Protein AF-A0A2R6M848-F1 (afdb_monomer_lite)

Radius of gyration: 20.63 Å; chains: 1; bounding box: 50×27×48 Å

Secondary structure (DSSP, 8-state):
-TTHHHHHHHHHHHHHHHHHHSS-----SS----PPPHHHHHHHHHHHHHHHHHHH-THHHHHHHHHHHHHHHHHTT---

Structure (mmCIF, N/CA/C/O backbone):
data_AF-A0A2R6M848-F1
#
_entry.id   AF-A0A2R6M848-F1
#
loop_
_atom_site.group_PDB
_atom_site.id
_atom_site.type_symbol
_atom_site.label_atom_id
_atom_site.label_alt_id
_atom_site.label_comp_id
_atom_site.label_asym_id
_atom_site.label_entity_id
_atom_site.label_seq_id
_atom_site.pdbx_PDB_ins_code
_atom_site.Cartn_x
_atom_site.Cartn_y
_atom_site.Cartn_z
_atom_site.occupancy
_atom_site.B_iso_or_equiv
_atom_site.auth_seq_id
_atom_site.auth_comp_id
_atom_site.auth_asym_id
_atom_site.auth_atom_id
_atom_site.pdbx_PDB_model_num
ATOM 1 N N . ALA A 1 1 ? 19.637 9.058 -0.208 1.00 55.56 1 ALA A N 1
ATOM 2 C CA . ALA A 1 1 ? 18.505 9.883 0.272 1.00 55.56 1 ALA A CA 1
ATOM 3 C C . ALA A 1 1 ? 17.145 9.483 -0.325 1.00 55.56 1 ALA A C 1
ATOM 5 O O . ALA A 1 1 ? 16.150 9.665 0.360 1.00 55.56 1 ALA A O 1
ATOM 6 N N . ALA A 1 2 ? 17.073 8.891 -1.529 1.00 76.88 2 ALA A N 1
ATOM 7 C CA . ALA A 1 2 ? 15.798 8.612 -2.213 1.00 76.88 2 ALA A CA 1
ATOM 8 C C . ALA A 1 2 ? 14.797 7.726 -1.431 1.00 76.88 2 ALA A C 1
ATOM 10 O O . ALA A 1 2 ? 13.594 7.925 -1.533 1.00 76.88 2 ALA A O 1
ATOM 11 N N . MET A 1 3 ? 15.276 6.787 -0.609 1.00 92.38 3 MET A N 1
ATOM 12 C CA . MET A 1 3 ? 14.416 5.827 0.103 1.00 92.38 3 MET A CA 1
ATOM 13 C C . MET A 1 3 ? 13.865 6.334 1.444 1.00 92.38 3 MET A C 1
ATOM 15 O O . MET A 1 3 ? 12.939 5.734 1.982 1.00 92.38 3 MET A O 1
ATOM 19 N N . PHE A 1 4 ? 14.397 7.432 1.998 1.00 94.12 4 PHE A N 1
ATOM 20 C CA . PHE A 1 4 ? 13.983 7.905 3.329 1.00 94.12 4 PHE A CA 1
ATOM 21 C C . PHE A 1 4 ? 12.507 8.331 3.366 1.00 94.12 4 PHE A C 1
ATOM 23 O O . PHE A 1 4 ? 11.849 8.187 4.394 1.00 94.12 4 PHE A O 1
ATOM 30 N N . GLY A 1 5 ? 11.955 8.762 2.224 1.00 93.12 5 GLY A N 1
ATOM 31 C CA . GLY A 1 5 ? 10.532 9.078 2.094 1.00 93.12 5 GLY A CA 1
ATOM 32 C C . GLY A 1 5 ? 9.618 7.916 2.497 1.00 93.12 5 GLY A C 1
ATOM 33 O O . GLY A 1 5 ? 8.619 8.148 3.169 1.00 93.12 5 GLY A O 1
ATOM 34 N N . ILE A 1 6 ? 9.997 6.668 2.192 1.00 95.06 6 ILE A N 1
ATOM 35 C CA . ILE A 1 6 ? 9.207 5.477 2.553 1.00 95.06 6 ILE A CA 1
ATOM 36 C C . ILE A 1 6 ? 9.079 5.352 4.075 1.00 95.06 6 ILE A C 1
ATOM 38 O O . ILE A 1 6 ? 8.010 5.014 4.576 1.00 95.06 6 ILE A O 1
ATOM 42 N N . VAL A 1 7 ? 10.139 5.675 4.820 1.00 95.25 7 VAL A N 1
ATOM 43 C CA . VAL A 1 7 ? 10.146 5.606 6.289 1.00 95.25 7 VAL A CA 1
ATOM 44 C C . VAL A 1 7 ? 9.194 6.639 6.885 1.00 95.25 7 VAL A C 1
ATOM 46 O O . VAL A 1 7 ? 8.416 6.312 7.778 1.00 95.25 7 VAL A O 1
ATOM 49 N N . ILE A 1 8 ? 9.216 7.870 6.363 1.00 96.12 8 ILE A N 1
ATOM 50 C CA . ILE A 1 8 ? 8.304 8.932 6.805 1.00 96.12 8 ILE A CA 1
ATOM 51 C C . ILE A 1 8 ? 6.853 8.538 6.513 1.00 96.12 8 ILE A C 1
ATOM 53 O O . ILE A 1 8 ? 6.007 8.636 7.400 1.00 96.12 8 ILE A O 1
ATOM 57 N N . VAL A 1 9 ? 6.569 8.062 5.295 1.00 96.81 9 VAL A N 1
ATOM 58 C CA . VAL A 1 9 ? 5.219 7.646 4.887 1.00 96.81 9 VAL A CA 1
ATOM 59 C C . VAL A 1 9 ? 4.721 6.506 5.770 1.00 96.81 9 VAL A C 1
ATOM 61 O O . VAL A 1 9 ? 3.638 6.610 6.338 1.00 96.81 9 VAL A O 1
ATOM 64 N N . ALA A 1 10 ? 5.521 5.453 5.952 1.00 97.00 10 ALA A N 1
ATOM 65 C CA . ALA A 1 10 ? 5.153 4.328 6.804 1.00 97.00 10 ALA A CA 1
ATOM 66 C C . ALA A 1 10 ? 4.901 4.771 8.254 1.00 97.00 10 ALA A C 1
ATOM 68 O O . ALA A 1 10 ? 3.879 4.412 8.836 1.00 97.00 10 ALA A O 1
ATOM 69 N N . GLY A 1 11 ? 5.785 5.600 8.819 1.00 96.94 11 GLY A N 1
ATOM 70 C CA . GLY A 1 11 ? 5.626 6.130 10.173 1.00 96.94 11 GLY A CA 1
ATOM 71 C C . GLY A 1 11 ? 4.342 6.944 10.341 1.00 96.94 11 GLY A C 1
ATOM 72 O O . GLY A 1 11 ? 3.609 6.739 11.308 1.00 96.94 11 GLY A O 1
ATOM 73 N N . TYR A 1 12 ? 4.028 7.816 9.379 1.00 96.75 12 TYR A N 1
ATOM 74 C CA . TYR A 1 12 ? 2.795 8.601 9.395 1.00 96.75 12 TYR A CA 1
ATOM 75 C C . TYR A 1 12 ? 1.542 7.727 9.271 1.00 96.75 12 TYR A C 1
ATOM 77 O O . TYR A 1 12 ? 0.593 7.930 10.025 1.00 96.75 12 TYR A O 1
ATOM 85 N N . LEU A 1 13 ? 1.539 6.737 8.370 1.00 96.81 13 LEU A N 1
ATOM 86 C CA . LEU A 1 13 ? 0.395 5.836 8.197 1.00 96.81 13 LEU A CA 1
ATOM 87 C C . LEU A 1 13 ? 0.122 5.027 9.468 1.00 96.81 13 LEU A C 1
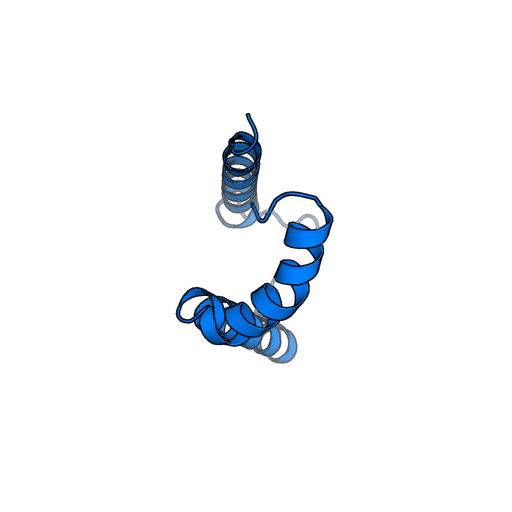ATOM 89 O O . LEU A 1 13 ? -1.026 4.935 9.897 1.00 96.81 13 LEU A O 1
ATOM 93 N N . LEU A 1 14 ? 1.170 4.505 10.113 1.00 95.88 14 LEU A N 1
ATOM 94 C CA . LEU A 1 14 ? 1.033 3.790 11.383 1.00 95.88 14 LEU A CA 1
ATOM 95 C C . LEU A 1 14 ? 0.506 4.705 12.495 1.00 95.88 14 LEU A C 1
ATOM 97 O O . LEU A 1 14 ? -0.421 4.325 13.209 1.00 95.88 14 LEU A O 1
ATOM 101 N N . PHE A 1 15 ? 1.046 5.921 12.613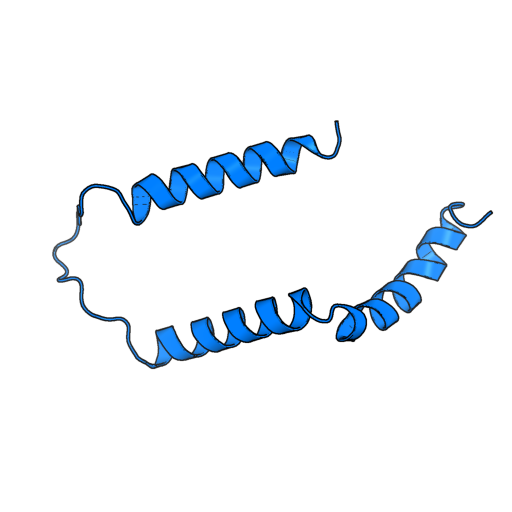 1.00 95.25 15 PHE A N 1
ATOM 102 C CA . PHE A 1 15 ? 0.565 6.916 13.573 1.00 95.25 15 PHE A CA 1
ATOM 103 C C . PHE A 1 15 ? -0.911 7.283 13.340 1.00 95.25 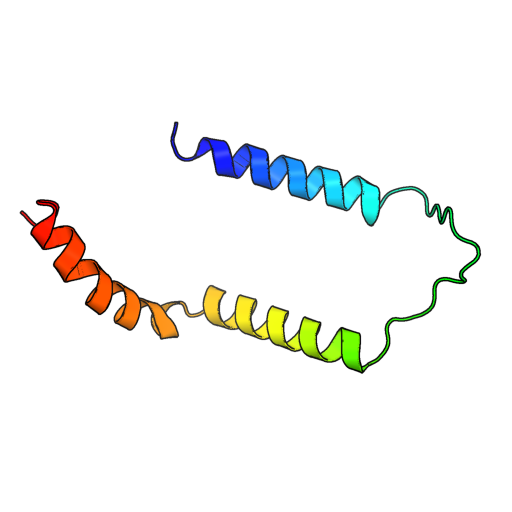15 PHE A C 1
ATOM 105 O O . PHE A 1 15 ? -1.697 7.335 14.286 1.00 95.25 15 PHE A O 1
ATOM 112 N N . ALA A 1 16 ? -1.309 7.496 12.084 1.00 95.31 16 ALA A N 1
ATOM 113 C CA . ALA A 1 16 ? -2.686 7.810 11.726 1.00 95.31 16 ALA A CA 1
ATOM 114 C C . ALA A 1 16 ? -3.634 6.659 12.090 1.00 95.31 16 ALA A C 1
ATOM 116 O O . ALA A 1 16 ? -4.641 6.901 12.749 1.00 95.31 16 ALA A O 1
ATOM 117 N N . MET A 1 17 ? -3.283 5.412 11.752 1.00 95.62 17 MET A N 1
ATOM 118 C CA . MET A 1 17 ? -4.072 4.231 12.122 1.00 95.62 17 MET A CA 1
ATOM 119 C C . MET A 1 17 ? -4.218 4.078 13.638 1.00 95.62 17 MET A C 1
ATOM 121 O O . MET A 1 17 ? -5.310 3.786 14.119 1.00 95.62 17 MET A O 1
ATOM 125 N N . GLN A 1 18 ? -3.141 4.298 14.400 1.00 94.31 18 GLN A N 1
ATOM 126 C CA . GLN A 1 18 ? -3.195 4.287 15.865 1.00 94.31 18 GLN A CA 1
ATOM 127 C C . GLN A 1 18 ? -4.217 5.287 16.400 1.00 94.31 18 GLN A C 1
ATOM 129 O O . GLN A 1 18 ? -4.973 4.956 17.307 1.00 94.31 18 GLN A O 1
ATOM 134 N N . LYS A 1 19 ? -4.275 6.487 15.818 1.00 90.00 19 LYS A N 1
ATOM 135 C CA . LYS A 1 19 ? -5.198 7.531 16.258 1.00 90.00 19 LYS A CA 1
ATOM 136 C C . LYS A 1 19 ? -6.645 7.285 15.822 1.00 90.00 19 LYS A C 1
ATOM 138 O O . LYS A 1 19 ? -7.545 7.610 16.585 1.00 90.00 19 LYS A O 1
ATOM 143 N N . THR A 1 20 ? -6.874 6.738 14.628 1.00 90.19 20 THR A N 1
ATOM 144 C CA . THR A 1 20 ? -8.226 6.602 14.055 1.00 90.19 20 THR A CA 1
ATOM 145 C C . THR A 1 20 ? -8.909 5.281 14.380 1.00 90.19 20 THR A C 1
ATOM 147 O O . THR A 1 20 ? -10.120 5.262 14.567 1.00 90.19 20 THR A O 1
ATOM 150 N N . LEU A 1 21 ? -8.159 4.179 14.433 1.00 88.12 21 LEU A N 1
ATOM 151 C CA . LEU A 1 21 ? -8.716 2.834 14.618 1.00 88.12 21 LEU A CA 1
ATOM 152 C C . LEU A 1 21 ? -8.492 2.291 16.030 1.00 88.12 21 LEU A C 1
ATOM 154 O O . LEU A 1 21 ? -9.275 1.468 16.495 1.00 88.12 21 LEU A O 1
ATOM 158 N N . PHE A 1 22 ? -7.423 2.726 16.701 1.00 88.12 22 PHE A N 1
ATOM 159 C CA . PHE A 1 22 ? -7.009 2.192 18.004 1.00 88.12 22 PHE A CA 1
ATOM 160 C C . PHE A 1 22 ? -7.057 3.227 19.140 1.00 88.12 22 PHE A C 1
ATOM 162 O O . PHE A 1 22 ? -6.696 2.910 20.274 1.00 88.12 22 PHE A O 1
ATOM 169 N N . GLY A 1 23 ? -7.479 4.459 18.847 1.00 82.44 23 GLY A N 1
ATOM 170 C CA . GLY A 1 23 ? -7.666 5.521 19.832 1.00 82.44 23 GLY A CA 1
ATOM 171 C C . GLY A 1 23 ? -8.991 5.395 20.594 1.00 82.44 23 GLY A C 1
ATOM 172 O O . GLY A 1 23 ? -9.788 4.495 20.316 1.00 82.44 23 GLY A O 1
ATOM 173 N N . PRO A 1 24 ? -9.256 6.295 21.558 1.00 82.62 24 PRO A N 1
ATOM 174 C CA . PRO A 1 24 ? -10.570 6.409 22.180 1.00 82.62 24 PRO A CA 1
ATOM 175 C C . PRO A 1 24 ? -11.648 6.645 21.117 1.00 82.62 24 PRO A C 1
ATOM 177 O O . PRO A 1 24 ? -11.460 7.463 20.218 1.00 82.62 24 PRO A O 1
ATOM 180 N N . PHE A 1 25 ? -12.767 5.927 21.214 1.00 78.06 25 PHE A N 1
ATOM 181 C CA . PHE A 1 25 ? -13.894 6.138 20.312 1.00 78.06 25 PHE A CA 1
ATOM 182 C C . PHE A 1 25 ? -14.587 7.453 20.673 1.00 78.06 25 PHE A C 1
ATOM 184 O O . PHE A 1 25 ? -15.258 7.549 21.700 1.00 78.06 25 PHE A O 1
ATOM 191 N N . GLU A 1 26 ? -14.395 8.462 19.831 1.00 76.75 26 GLU A N 1
ATOM 192 C CA . GLU A 1 26 ? -14.936 9.803 20.010 1.00 76.75 26 GLU A CA 1
ATOM 193 C C . GLU A 1 26 ? -15.600 10.230 18.700 1.00 76.75 26 GLU A C 1
ATOM 195 O O . GLU A 1 26 ? -14.966 10.264 17.644 1.00 76.75 26 GLU A O 1
ATOM 200 N N . VAL A 1 27 ? -16.904 10.489 18.757 1.00 75.88 27 VAL A N 1
ATOM 201 C CA . VAL A 1 27 ? -17.712 10.896 17.606 1.00 75.88 27 VAL A CA 1
ATOM 202 C C . VAL A 1 27 ? -18.293 12.256 17.950 1.00 75.88 27 VAL A C 1
ATOM 204 O O . VAL A 1 27 ? -19.171 12.367 18.797 1.00 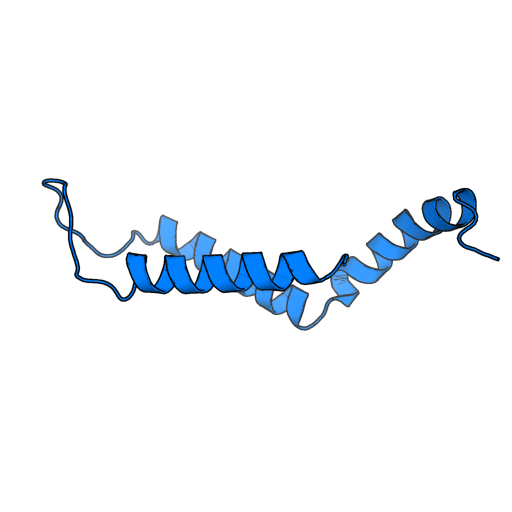75.88 27 VAL A O 1
ATOM 207 N N . GLU A 1 28 ? -17.776 13.302 17.310 1.00 71.62 28 GLU A N 1
ATOM 208 C CA . GLU A 1 28 ? -18.175 14.697 17.563 1.00 71.62 28 GLU A CA 1
ATOM 209 C C . GLU A 1 28 ? -19.530 15.054 16.912 1.00 71.62 28 GLU A C 1
ATOM 211 O O . GLU A 1 28 ? -19.988 16.191 16.963 1.00 71.62 28 GLU A O 1
ATOM 216 N N . THR A 1 29 ? -20.184 14.076 16.281 1.00 74.31 29 THR A N 1
ATOM 217 C CA . THR A 1 29 ? -21.448 14.232 15.554 1.00 74.31 29 THR A CA 1
ATOM 218 C C . THR A 1 29 ? -22.584 13.483 16.241 1.00 74.31 29 THR A C 1
ATOM 220 O O . THR A 1 29 ? -22.358 12.412 16.791 1.00 74.31 29 THR A O 1
ATOM 223 N N . ASP A 1 30 ? -23.821 13.949 16.075 1.00 71.94 30 ASP A N 1
ATOM 224 C CA . ASP A 1 30 ? -25.024 13.312 16.642 1.00 71.94 30 ASP A CA 1
ATOM 225 C C . ASP A 1 30 ? -25.457 11.993 15.948 1.00 71.94 30 ASP A C 1
ATOM 227 O O . ASP A 1 30 ? -26.557 11.495 16.190 1.00 71.94 30 ASP A O 1
ATOM 231 N N . TYR A 1 31 ? -24.640 11.420 15.055 1.00 72.00 31 TYR A N 1
ATOM 232 C CA . TYR A 1 31 ? -24.956 10.172 14.348 1.00 72.00 31 TYR A CA 1
ATOM 233 C C . TYR A 1 31 ? -24.541 8.932 15.150 1.00 72.00 31 TYR A C 1
ATOM 235 O O . TYR A 1 31 ? -23.413 8.836 15.633 1.00 72.00 31 TYR A O 1
ATOM 243 N N . GLU A 1 32 ? -25.421 7.929 15.207 1.00 73.38 32 GLU A N 1
ATOM 244 C CA . GLU A 1 32 ? -25.063 6.595 15.697 1.00 73.38 32 GLU A CA 1
ATOM 245 C C . GLU A 1 32 ? -24.204 5.856 14.661 1.00 73.38 32 GLU A C 1
ATOM 247 O O . GLU A 1 32 ? -24.572 5.725 13.491 1.00 73.38 32 GLU A O 1
ATOM 252 N N . VAL A 1 33 ? -23.048 5.347 15.094 1.00 79.88 33 VAL A N 1
ATOM 253 C CA . VAL A 1 33 ? -22.154 4.567 14.232 1.00 79.88 33 VAL A CA 1
ATOM 254 C C . VAL A 1 33 ? -22.697 3.150 14.083 1.00 79.88 33 VAL A C 1
ATOM 256 O O . VAL A 1 33 ? -22.701 2.363 15.029 1.00 79.88 33 VAL A O 1
ATOM 259 N N . GLY A 1 34 ? -23.144 2.830 12.871 1.00 83.88 34 GLY A N 1
ATOM 260 C CA . GLY A 1 34 ? -23.614 1.505 12.484 1.00 83.88 34 GLY A CA 1
ATOM 261 C C . GLY A 1 34 ? -22.642 0.767 11.555 1.00 83.88 34 GLY A C 1
ATOM 262 O O . GLY A 1 34 ? -21.666 1.344 11.072 1.00 83.88 34 GLY A O 1
ATOM 263 N N . PRO A 1 35 ? -22.905 -0.520 11.272 1.00 86.25 35 PRO A N 1
ATOM 264 C CA . PRO A 1 35 ? -22.178 -1.272 10.253 1.00 86.25 35 PRO A CA 1
ATOM 265 C C . PRO A 1 35 ? -22.269 -0.614 8.868 1.00 86.25 35 PRO A C 1
ATOM 267 O O . PRO A 1 35 ? -23.319 -0.089 8.495 1.00 86.25 35 PRO A O 1
ATOM 270 N N . ALA A 1 36 ? -21.186 -0.695 8.088 1.00 86.81 36 ALA A N 1
ATOM 271 C CA . ALA A 1 36 ? -21.154 -0.193 6.715 1.00 86.81 36 ALA A CA 1
ATOM 272 C C . ALA A 1 36 ? -22.147 -0.946 5.815 1.00 86.81 36 ALA A C 1
ATOM 274 O O . ALA A 1 36 ? -22.363 -2.154 5.975 1.00 86.81 36 ALA A O 1
ATOM 275 N N . ALA A 1 37 ? -22.738 -0.244 4.846 1.00 90.75 37 ALA A N 1
ATOM 276 C CA . ALA A 1 37 ? -23.676 -0.866 3.928 1.00 90.75 37 ALA A CA 1
ATOM 277 C C . ALA A 1 37 ? -22.951 -1.834 2.981 1.00 90.75 37 ALA A C 1
ATOM 279 O O . ALA A 1 37 ? -21.770 -1.685 2.669 1.00 90.75 37 ALA A O 1
ATOM 280 N N . PHE A 1 38 ? -23.670 -2.837 2.469 1.00 91.75 38 PHE A N 1
ATOM 281 C CA . PHE A 1 38 ? -23.068 -3.854 1.596 1.00 91.75 38 PHE A CA 1
ATOM 282 C C . PHE A 1 38 ? -22.409 -3.256 0.343 1.00 91.75 38 PHE A C 1
ATOM 284 O O . PHE A 1 38 ? -21.368 -3.733 -0.104 1.00 91.75 38 PHE A O 1
ATOM 291 N N . HIS A 1 39 ? -22.996 -2.189 -0.201 1.00 92.69 39 HIS A N 1
ATOM 292 C CA . HIS A 1 39 ? -22.456 -1.489 -1.363 1.00 92.69 39 HIS A CA 1
ATOM 293 C C . HIS A 1 39 ? -21.184 -0.684 -1.059 1.00 92.69 39 HIS A C 1
ATOM 295 O O . HIS A 1 39 ? -20.462 -0.368 -1.997 1.00 92.69 39 HIS A O 1
ATOM 301 N N . ASP A 1 40 ? -20.872 -0.422 0.212 1.00 92.31 40 ASP A N 1
ATOM 302 C CA . ASP A 1 40 ? -19.610 0.200 0.633 1.00 92.31 40 ASP A CA 1
ATOM 303 C C . ASP A 1 40 ? -18.521 -0.858 0.862 1.00 92.31 40 ASP A C 1
ATOM 305 O O . ASP A 1 40 ? -17.350 -0.664 0.531 1.00 92.31 40 ASP A O 1
ATOM 309 N N . VAL A 1 41 ? -18.911 -2.025 1.387 1.00 95.56 41 VAL A N 1
ATOM 310 C CA . VAL A 1 41 ? -17.992 -3.134 1.681 1.00 95.56 41 VAL A CA 1
ATOM 311 C C . VAL A 1 41 ? -17.568 -3.873 0.411 1.00 95.56 41 VAL A C 1
ATOM 313 O O . VAL A 1 41 ? -16.398 -4.228 0.269 1.00 95.56 41 VAL A O 1
ATOM 316 N N . ALA A 1 42 ? -18.487 -4.110 -0.529 1.00 96.50 42 ALA A N 1
ATOM 317 C CA . ALA A 1 42 ? -18.188 -4.895 -1.725 1.00 96.50 42 ALA A CA 1
ATOM 318 C C . ALA A 1 42 ? -17.044 -4.297 -2.579 1.00 96.50 42 ALA A C 1
ATOM 320 O O . ALA A 1 42 ? -16.116 -5.041 -2.909 1.00 96.50 42 ALA A O 1
ATOM 321 N N . PRO A 1 43 ? -17.012 -2.981 -2.882 1.00 96.50 43 PRO A N 1
ATOM 322 C CA . PRO A 1 43 ? -15.887 -2.369 -3.588 1.00 96.50 43 PRO A CA 1
ATOM 323 C C . PRO A 1 43 ? -14.572 -2.466 -2.812 1.00 96.50 43 PRO A C 1
ATOM 325 O O . PRO A 1 43 ? -13.534 -2.745 -3.409 1.00 96.50 43 PRO A O 1
ATOM 328 N N . LEU A 1 44 ? -14.608 -2.292 -1.485 1.00 96.56 44 LEU A N 1
ATOM 329 C CA . LEU A 1 44 ? -13.419 -2.403 -0.639 1.00 96.56 44 LEU A CA 1
ATOM 330 C C . LEU A 1 44 ? -12.799 -3.803 -0.731 1.00 96.56 44 LEU A C 1
ATOM 332 O O . LEU A 1 44 ? -11.588 -3.935 -0.898 1.00 96.56 44 LEU A O 1
ATOM 336 N N . VAL A 1 45 ? -13.629 -4.847 -0.684 1.00 97.81 45 VAL A N 1
ATOM 337 C CA . VAL A 1 45 ? -13.178 -6.237 -0.835 1.00 97.81 45 VAL A CA 1
ATOM 338 C C . VAL A 1 45 ? -12.553 -6.465 -2.210 1.00 97.81 45 VAL A C 1
ATOM 340 O O . VAL A 1 45 ? -11.473 -7.047 -2.295 1.00 97.81 45 VAL A O 1
ATOM 343 N N . VAL A 1 46 ? -13.183 -5.975 -3.282 1.00 98.00 46 VAL A N 1
ATOM 344 C CA . VAL A 1 46 ? -12.631 -6.088 -4.643 1.00 98.00 46 VAL A CA 1
ATOM 345 C C . VAL A 1 46 ? -11.263 -5.411 -4.733 1.00 98.00 46 VAL A C 1
ATOM 347 O O . VAL A 1 46 ? -10.325 -6.010 -5.254 1.00 98.00 46 VAL A O 1
ATOM 350 N N . LEU A 1 47 ? -11.113 -4.204 -4.179 1.00 97.50 47 LEU A N 1
ATOM 351 C CA . LEU A 1 47 ? -9.831 -3.495 -4.167 1.00 97.50 47 LEU A CA 1
ATOM 352 C C . LEU A 1 47 ? -8.751 -4.273 -3.411 1.00 97.50 47 LEU A C 1
ATOM 354 O O . LEU A 1 47 ? -7.644 -4.418 -3.923 1.00 97.50 47 LEU A O 1
ATOM 358 N N . ILE A 1 48 ? -9.070 -4.814 -2.232 1.00 98.06 48 ILE A N 1
ATOM 359 C CA . ILE A 1 48 ? -8.128 -5.630 -1.452 1.00 98.06 48 ILE A CA 1
ATOM 360 C C . ILE A 1 48 ? -7.684 -6.852 -2.260 1.00 98.06 48 ILE A C 1
ATOM 362 O O . ILE A 1 48 ? -6.489 -7.133 -2.331 1.00 98.06 48 ILE A O 1
ATOM 366 N N . LEU A 1 49 ? -8.618 -7.552 -2.910 1.00 98.25 49 LEU A N 1
ATOM 367 C CA . LEU A 1 49 ? -8.293 -8.714 -3.737 1.00 98.25 49 LEU A CA 1
ATOM 368 C C . LEU A 1 49 ? -7.385 -8.347 -4.913 1.00 98.25 49 LEU A C 1
ATOM 370 O O . LEU A 1 49 ? -6.442 -9.081 -5.191 1.00 98.25 49 LEU A O 1
ATOM 374 N N . LEU A 1 50 ? -7.623 -7.209 -5.570 1.00 97.50 50 LEU A N 1
ATOM 375 C CA . LEU A 1 50 ? -6.769 -6.731 -6.659 1.00 97.50 50 LEU A CA 1
ATOM 376 C C . LEU A 1 50 ? -5.361 -6.364 -6.172 1.00 97.50 50 LEU A C 1
ATOM 378 O O . LEU A 1 50 ? -4.384 -6.736 -6.819 1.00 97.50 50 LEU A O 1
ATOM 382 N N . VAL A 1 51 ? -5.245 -5.684 -5.026 1.00 97.00 51 VAL A N 1
ATOM 383 C CA . VAL A 1 51 ? -3.948 -5.345 -4.413 1.00 97.00 51 VAL A CA 1
ATOM 384 C C . VAL A 1 51 ? -3.172 -6.611 -4.055 1.00 97.00 51 VAL A C 1
ATOM 386 O O . VAL A 1 51 ? -1.983 -6.701 -4.352 1.00 97.00 51 VAL A O 1
ATOM 389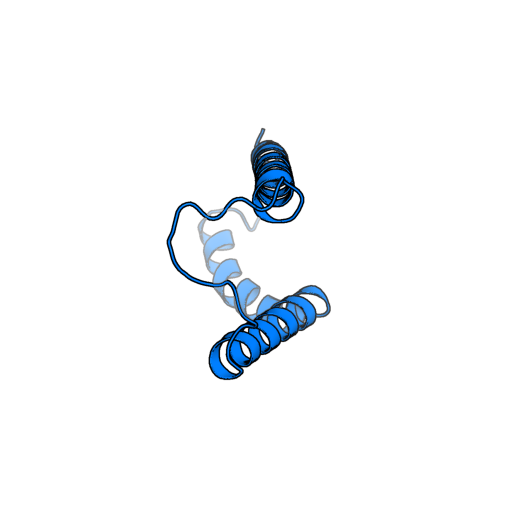 N N . VAL A 1 52 ? -3.836 -7.602 -3.454 1.00 97.44 52 VAL A N 1
ATOM 390 C CA . VAL A 1 52 ? -3.211 -8.885 -3.102 1.00 97.44 52 VAL A CA 1
ATOM 391 C C . VAL A 1 52 ? -2.803 -9.653 -4.356 1.00 97.44 52 VAL A C 1
ATOM 393 O O . VAL A 1 52 ? -1.666 -10.107 -4.431 1.00 97.44 52 VAL A O 1
ATOM 396 N N . LEU A 1 53 ? -3.688 -9.771 -5.349 1.00 97.62 53 LEU A N 1
ATOM 397 C CA . LEU A 1 53 ? -3.405 -10.472 -6.603 1.00 97.62 53 LEU A CA 1
ATOM 398 C C . LEU A 1 53 ? -2.174 -9.884 -7.296 1.00 97.62 53 LEU A C 1
ATOM 400 O O . LEU A 1 53 ? -1.254 -10.621 -7.637 1.00 97.62 53 LEU A O 1
ATOM 404 N N . LEU A 1 54 ? -2.141 -8.560 -7.449 1.00 96.25 54 LEU A N 1
ATOM 405 C CA . LEU A 1 54 ? -1.032 -7.880 -8.107 1.00 96.25 54 LEU A CA 1
ATOM 406 C C . LEU A 1 54 ? 0.259 -7.919 -7.279 1.00 96.25 54 LEU A C 1
ATOM 408 O O . LEU A 1 54 ? 1.350 -7.999 -7.836 1.00 96.25 54 LEU A O 1
ATOM 412 N N . GLY A 1 55 ? 0.146 -7.865 -5.950 1.00 95.44 55 GLY A N 1
ATOM 413 C CA . GLY A 1 55 ? 1.290 -7.997 -5.053 1.00 95.44 55 GLY A CA 1
ATOM 414 C C . GLY A 1 55 ? 1.908 -9.399 -5.065 1.00 95.44 55 GLY A C 1
ATOM 415 O O . GLY A 1 55 ? 3.117 -9.526 -4.894 1.00 95.44 55 GLY A O 1
ATOM 416 N N . VAL A 1 56 ? 1.095 -10.441 -5.274 1.00 97.69 56 VAL A N 1
ATOM 417 C CA . VAL A 1 56 ? 1.545 -11.841 -5.336 1.00 97.69 56 VAL A CA 1
ATOM 418 C C . VAL A 1 56 ? 2.109 -12.192 -6.713 1.00 97.69 56 VAL A C 1
ATOM 420 O O . VAL A 1 56 ? 3.169 -12.813 -6.779 1.00 97.69 56 VAL A O 1
ATOM 423 N N . ASP A 1 57 ? 1.439 -11.793 -7.798 1.00 97.19 57 ASP A N 1
ATOM 424 C CA . ASP A 1 57 ? 1.927 -11.988 -9.166 1.00 97.19 57 ASP A CA 1
ATOM 425 C C . ASP A 1 57 ? 2.017 -10.656 -9.931 1.00 97.19 57 ASP A C 1
ATOM 427 O O . ASP A 1 57 ? 1.079 -10.253 -10.629 1.00 97.19 57 ASP A O 1
ATOM 431 N N . PRO A 1 58 ? 3.163 -9.957 -9.849 1.00 95.56 58 PRO A N 1
ATOM 432 C CA . PRO A 1 58 ? 3.348 -8.695 -10.554 1.00 95.56 58 PRO A CA 1
ATOM 433 C C . PRO A 1 58 ? 3.454 -8.868 -12.076 1.00 95.56 58 PRO A C 1
ATOM 435 O O . PRO A 1 58 ? 3.275 -7.896 -12.816 1.00 95.56 58 PRO A O 1
ATOM 438 N N . ASN A 1 59 ? 3.725 -10.082 -12.578 1.00 95.31 59 ASN A N 1
ATOM 439 C CA . ASN A 1 59 ? 3.984 -10.316 -14.003 1.00 95.31 59 ASN A CA 1
ATOM 440 C C . ASN A 1 59 ? 2.768 -10.028 -14.887 1.00 95.31 59 ASN A C 1
ATOM 442 O O . ASN A 1 59 ? 2.945 -9.724 -16.065 1.00 95.31 59 ASN A O 1
ATOM 446 N N . ILE A 1 60 ? 1.565 -10.034 -14.301 1.00 94.19 60 ILE A N 1
ATOM 447 C CA . ILE A 1 60 ? 0.301 -9.669 -14.954 1.00 94.19 60 ILE A CA 1
ATOM 448 C C . ILE A 1 60 ? 0.407 -8.310 -15.668 1.00 94.19 60 ILE A C 1
ATOM 450 O O . ILE A 1 60 ? -0.096 -8.165 -16.780 1.00 94.19 60 ILE A O 1
ATOM 454 N N . PHE A 1 61 ? 1.093 -7.330 -15.062 1.00 94.06 61 PHE A N 1
ATOM 455 C CA . PHE A 1 61 ? 1.318 -6.009 -15.669 1.00 94.06 61 PHE A CA 1
ATOM 456 C C . PHE A 1 61 ? 2.789 -5.698 -15.955 1.00 94.06 61 PHE A C 1
ATOM 458 O O . PHE A 1 61 ? 3.073 -4.829 -16.778 1.00 94.06 61 PHE A O 1
ATOM 465 N N . TYR A 1 62 ? 3.735 -6.388 -15.313 1.00 94.88 62 TYR A N 1
ATOM 466 C CA . TYR A 1 62 ? 5.152 -6.028 -15.392 1.00 94.88 62 TYR A CA 1
ATOM 467 C C . TYR A 1 62 ? 5.721 -6.088 -16.818 1.00 94.88 62 TYR A C 1
ATOM 469 O O . TYR A 1 62 ? 6.511 -5.223 -17.186 1.00 94.88 62 TYR A O 1
ATOM 477 N N . GLY A 1 63 ? 5.289 -7.052 -17.640 1.00 94.31 63 GLY A N 1
ATOM 478 C CA . GLY A 1 63 ? 5.692 -7.132 -19.052 1.00 94.31 63 GLY A CA 1
ATOM 479 C C . GLY A 1 63 ? 5.261 -5.900 -19.852 1.00 94.31 63 GLY A C 1
ATOM 480 O O . GLY A 1 63 ? 6.096 -5.220 -20.434 1.00 94.31 63 GLY A O 1
ATOM 481 N N . MET A 1 64 ? 3.976 -5.538 -19.764 1.00 95.19 64 MET A N 1
ATOM 482 C CA . MET A 1 64 ? 3.426 -4.346 -20.424 1.00 95.19 64 MET A CA 1
ATOM 483 C C . MET A 1 64 ? 4.153 -3.059 -20.003 1.00 95.19 64 MET A C 1
ATOM 485 O O . MET A 1 64 ? 4.395 -2.183 -20.830 1.00 95.19 64 MET A O 1
ATOM 489 N N . ILE A 1 65 ? 4.510 -2.943 -18.719 1.00 95.38 65 ILE A N 1
ATOM 490 C CA . ILE A 1 65 ? 5.257 -1.791 -18.198 1.00 95.38 65 ILE A CA 1
ATOM 491 C C . ILE A 1 65 ? 6.670 -1.753 -18.785 1.00 95.38 65 ILE A C 1
ATOM 493 O O . ILE A 1 65 ? 7.105 -0.697 -19.235 1.00 95.38 65 ILE A O 1
ATOM 497 N N . GLN A 1 66 ? 7.388 -2.878 -18.793 1.00 94.69 66 GLN A N 1
ATOM 498 C CA . GLN A 1 66 ? 8.743 -2.945 -19.347 1.00 94.69 66 GLN A CA 1
ATOM 499 C C . GLN A 1 66 ? 8.767 -2.636 -20.844 1.00 94.69 66 GLN A C 1
ATOM 501 O O . GLN A 1 66 ? 9.606 -1.847 -21.271 1.00 94.69 66 GLN A O 1
ATOM 506 N N . ASP A 1 67 ? 7.818 -3.172 -21.611 1.00 95.00 67 ASP A N 1
ATOM 507 C CA . ASP A 1 67 ? 7.704 -2.903 -23.048 1.00 95.00 67 ASP A CA 1
ATOM 508 C C . ASP A 1 67 ? 7.460 -1.411 -23.325 1.00 95.00 67 ASP A C 1
ATOM 510 O O . ASP A 1 67 ? 8.004 -0.846 -24.273 1.00 95.00 67 ASP A O 1
ATOM 514 N N . ALA A 1 68 ? 6.670 -0.746 -22.474 1.00 94.62 68 ALA A N 1
ATOM 515 C CA . ALA A 1 68 ? 6.392 0.682 -22.595 1.00 94.62 68 ALA A CA 1
ATOM 516 C C . ALA A 1 68 ? 7.564 1.571 -22.138 1.00 94.62 68 ALA A C 1
ATOM 518 O O . ALA A 1 68 ? 7.812 2.622 -22.729 1.00 94.62 68 ALA A O 1
ATOM 519 N N . VAL A 1 69 ? 8.272 1.181 -21.074 1.00 94.56 69 VAL A N 1
ATOM 520 C CA . VAL A 1 69 ? 9.321 2.001 -20.443 1.00 94.56 69 VAL A CA 1
ATOM 521 C C . VAL A 1 69 ? 10.697 1.773 -21.073 1.00 94.56 69 VAL A C 1
ATOM 523 O O . VAL A 1 69 ? 11.484 2.715 -21.130 1.00 94.56 69 VAL A O 1
ATOM 526 N N . GLY A 1 70 ? 10.986 0.576 -21.590 1.00 93.94 70 GLY A N 1
ATOM 527 C CA . GLY A 1 70 ? 12.271 0.223 -22.209 1.00 93.94 70 GLY A CA 1
ATOM 528 C C . GLY A 1 70 ? 12.753 1.247 -23.244 1.00 93.94 70 GLY A C 1
ATOM 529 O O . GLY A 1 70 ? 13.823 1.823 -23.054 1.00 93.94 70 GLY A O 1
ATOM 530 N N . PRO A 1 71 ? 11.931 1.610 -24.249 1.00 92.56 71 PRO A N 1
ATOM 531 C CA . PRO A 1 71 ? 12.309 2.616 -25.242 1.00 92.56 71 PRO A CA 1
ATOM 532 C C . PRO A 1 71 ? 12.619 3.997 -24.646 1.00 92.56 71 PRO A C 1
ATOM 534 O O . PRO A 1 71 ? 13.461 4.726 -25.167 1.00 92.56 71 PRO A O 1
ATOM 537 N N . VAL A 1 72 ? 11.945 4.373 -23.552 1.00 93.12 72 VAL A N 1
ATOM 538 C CA . VAL A 1 72 ? 12.171 5.651 -22.858 1.00 93.12 72 VAL A CA 1
ATOM 539 C C . VAL A 1 72 ? 13.518 5.639 -22.137 1.00 93.12 72 VAL A C 1
ATOM 541 O O . VAL A 1 72 ? 14.234 6.639 -22.159 1.00 93.12 72 VAL A O 1
ATOM 544 N N . VAL A 1 73 ? 13.876 4.513 -21.519 1.00 93.12 73 VAL A N 1
ATOM 545 C CA . VAL A 1 73 ? 15.160 4.336 -20.829 1.00 93.12 73 VAL A CA 1
ATOM 546 C C . VAL A 1 73 ? 16.318 4.327 -21.826 1.00 93.12 73 VAL A C 1
ATOM 548 O O . VAL A 1 73 ? 17.315 5.014 -21.598 1.00 93.12 73 VAL A O 1
ATOM 551 N N . ASP A 1 74 ? 16.162 3.633 -22.953 1.00 91.12 74 ASP A N 1
ATOM 552 C CA . ASP A 1 74 ? 17.170 3.580 -24.015 1.00 91.12 74 ASP A CA 1
ATOM 553 C C . ASP A 1 74 ? 17.398 4.967 -24.635 1.00 91.12 74 ASP A C 1
ATOM 555 O O . ASP A 1 74 ? 18.535 5.419 -24.775 1.00 91.12 74 ASP A O 1
ATOM 559 N N . ALA A 1 75 ? 16.318 5.705 -24.921 1.00 89.25 75 ALA A N 1
ATOM 560 C CA . ALA A 1 75 ? 16.400 7.073 -25.435 1.00 89.25 75 ALA A CA 1
ATOM 561 C C . ALA A 1 75 ? 17.016 8.066 -24.430 1.00 89.25 75 ALA A C 1
ATOM 563 O O . ALA A 1 75 ? 17.636 9.048 -24.836 1.00 89.25 75 ALA A O 1
ATOM 564 N N . ALA A 1 76 ? 16.863 7.818 -23.126 1.00 87.69 76 ALA A N 1
ATOM 565 C CA . ALA A 1 76 ? 17.453 8.627 -22.061 1.00 87.69 76 ALA A CA 1
ATOM 566 C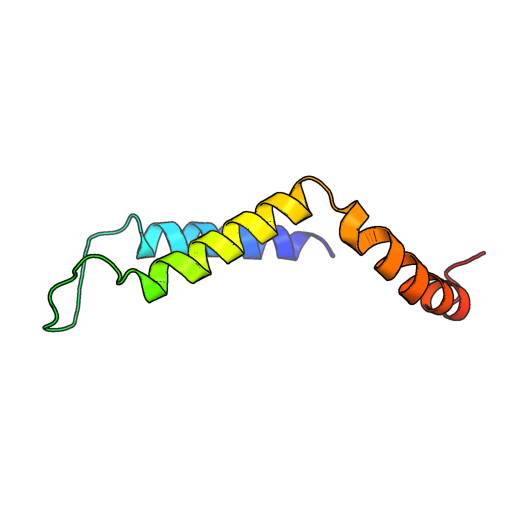 C . ALA A 1 76 ? 18.943 8.314 -21.798 1.00 87.69 76 ALA A C 1
ATOM 568 O O . ALA A 1 76 ? 19.532 8.906 -20.893 1.00 87.69 76 ALA A O 1
ATOM 569 N N . GLY A 1 77 ? 19.558 7.407 -22.571 1.00 78.25 77 GLY A N 1
ATOM 570 C CA . GLY A 1 77 ? 20.953 6.989 -22.393 1.00 78.25 77 GLY A CA 1
ATOM 571 C C . GLY A 1 77 ? 21.163 6.021 -21.225 1.00 78.25 77 GLY A C 1
ATOM 572 O O . GLY A 1 77 ? 22.272 5.912 -20.716 1.00 78.25 77 GLY A O 1
ATOM 573 N N . GLY A 1 78 ? 20.095 5.362 -20.758 1.00 66.12 78 GLY A N 1
ATOM 574 C CA . GLY A 1 78 ? 20.147 4.348 -19.700 1.00 66.12 78 GLY A CA 1
ATOM 575 C C . GLY A 1 78 ? 20.388 2.922 -20.208 1.00 66.12 78 GLY A C 1
ATOM 576 O O . GLY A 1 78 ? 20.632 2.032 -19.394 1.00 66.12 78 GLY A O 1
ATOM 577 N N . GLY A 1 79 ? 20.322 2.706 -21.526 1.00 65.12 79 GLY A N 1
ATOM 578 C CA . GLY A 1 79 ? 20.644 1.446 -22.195 1.00 65.12 79 GLY A CA 1
ATOM 579 C C . GLY A 1 79 ? 21.946 1.565 -22.992 1.00 65.12 79 GLY A C 1
ATOM 580 O O . GLY A 1 79 ? 21.923 2.093 -24.101 1.00 65.12 79 GLY A O 1
ATOM 581 N N . ALA A 1 80 ? 23.034 1.024 -22.425 1.00 54.16 80 ALA A N 1
ATOM 582 C CA . ALA A 1 80 ? 24.456 1.096 -22.827 1.00 54.16 80 ALA A CA 1
ATOM 583 C C . ALA A 1 80 ? 25.265 2.272 -22.247 1.00 54.16 80 ALA A C 1
ATOM 585 O O . ALA A 1 80 ? 25.050 3.435 -22.647 1.00 54.16 80 ALA A O 1
#

Sequence (80 aa):
AAMFGIVIVAGYLLFAMQKTLFGPFEVETDYEVGPAAFHDVAPLVVLILLVVLLGVDPNIFYGMIQDAVGPVVDAAGGGA

Foldseek 3Di:
DVCVVVVVVVVVVVVVCCCPVVNPDDDPDPDDDDDDDPVVVVVVVVVVVVVVVCVVPVVVCPVVVCVVCVVVCVVVVNPD

pLDDT: mean 89.65, std 9.99, range [54.16, 98.25]